Protein AF-A0A433QUR8-F1 (afdb_monomer_lite)

Secondary structure (DSSP, 8-state):
--HHHHHHHHHHHHHHHHSS---PEEEEPPTT--HHHHHHHHHHHHHHHHTT-SEEEEEEETTTEEEEEEEEE-TT-SSTT-EEEE-HHHHHHHTT-B-

Radius of gyration: 16.84 Å; chains: 1; bounding box: 30×44×46 Å

pLDDT: mean 84.96, std 17.4, range [42.81, 98.38]

Foldseek 3Di:
DPVVVVVVVVVVVVVVLVPPAPPWDKWAADPPDDLVRLQVQLVVLLCVVVVNQWDKDWADDPPRMITIWTFHADPPDPRRRHTPDTCGVVSCVVNVIGD

Structure (mmCIF, N/CA/C/O backbone):
data_AF-A0A433QUR8-F1
#
_entry.id   AF-A0A433QUR8-F1
#
loop_
_atom_site.group_PDB
_atom_site.id
_atom_site.type_symbol
_atom_site.label_atom_id
_atom_site.label_alt_id
_atom_site.label_comp_id
_atom_site.label_asym_id
_atom_site.label_entity_id
_atom_site.label_seq_id
_atom_site.pdbx_PDB_ins_code
_atom_site.Cartn_x
_atom_site.Cartn_y
_atom_site.Cartn_z
_atom_site.occupancy
_atom_site.B_iso_or_equiv
_atom_site.auth_seq_id
_atom_site.auth_comp_id
_atom_site.auth_asym_id
_atom_site.auth_atom_id
_atom_site.pdbx_PDB_model_num
ATOM 1 N N . MET A 1 1 ? -7.582 35.795 -30.419 1.00 49.16 1 MET A N 1
ATOM 2 C CA . MET A 1 1 ? -7.526 34.416 -29.882 1.00 49.16 1 MET A CA 1
ATOM 3 C C . MET A 1 1 ? -7.583 34.509 -28.366 1.00 49.16 1 MET A C 1
ATOM 5 O O . MET A 1 1 ? -6.743 35.200 -27.816 1.00 49.16 1 MET A O 1
ATOM 9 N N . ARG A 1 2 ? -8.615 33.959 -27.707 1.00 48.41 2 ARG A N 1
ATOM 10 C CA . ARG A 1 2 ? -8.801 34.060 -26.245 1.00 48.41 2 ARG A CA 1
ATOM 11 C C . ARG A 1 2 ? -7.825 33.095 -25.543 1.00 48.41 2 ARG A C 1
ATOM 13 O O . ARG A 1 2 ? -8.084 31.893 -25.579 1.00 48.41 2 ARG A O 1
ATOM 20 N N . PRO A 1 3 ? -6.731 33.576 -24.923 1.00 53.12 3 PRO A N 1
ATOM 21 C CA . PRO A 1 3 ? -5.704 32.712 -24.323 1.00 53.12 3 PRO A CA 1
ATOM 22 C C . PRO A 1 3 ? -6.237 31.891 -23.138 1.00 53.12 3 PRO A C 1
ATOM 24 O O . PRO A 1 3 ? -5.698 30.840 -22.812 1.00 53.12 3 PRO A O 1
ATOM 27 N N . THR A 1 4 ? -7.349 32.323 -22.542 1.00 56.50 4 THR A N 1
ATOM 28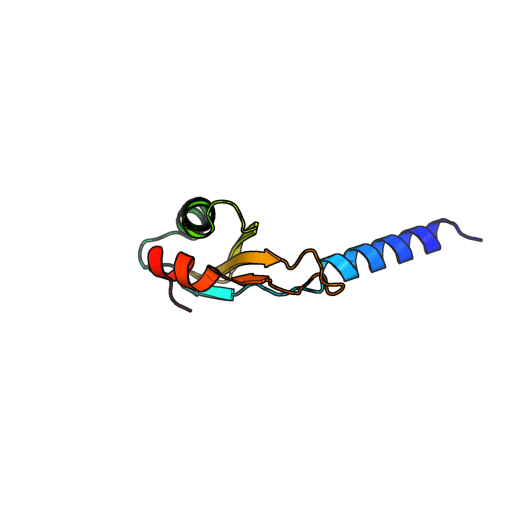 C CA . THR A 1 4 ? -8.044 31.637 -21.450 1.00 56.50 4 THR A CA 1
ATOM 29 C C . THR A 1 4 ? -8.645 30.294 -21.852 1.00 56.50 4 THR A C 1
ATOM 31 O O . THR A 1 4 ? -8.627 29.371 -21.051 1.00 56.50 4 THR A O 1
ATOM 34 N N . LEU A 1 5 ? -9.139 30.142 -23.085 1.00 54.16 5 LEU A N 1
ATOM 35 C CA . LEU A 1 5 ? -9.765 28.886 -23.517 1.00 54.16 5 LEU A CA 1
ATOM 36 C C . LEU A 1 5 ? -8.721 27.790 -23.775 1.00 54.16 5 LEU A C 1
ATOM 38 O O . LEU A 1 5 ? -8.943 26.642 -23.413 1.00 54.16 5 LEU A O 1
ATOM 42 N N . PHE A 1 6 ? -7.562 28.159 -24.329 1.00 57.56 6 PHE A N 1
ATOM 43 C CA . PHE A 1 6 ? -6.449 27.230 -24.541 1.00 57.56 6 PHE A CA 1
ATOM 44 C C . PHE A 1 6 ? -5.880 26.707 -23.219 1.00 57.56 6 PHE A C 1
ATOM 46 O O . PHE A 1 6 ? -5.674 25.506 -23.095 1.00 57.56 6 PHE A O 1
ATOM 53 N N . LEU A 1 7 ? -5.701 27.589 -22.228 1.00 55.31 7 LEU A N 1
ATOM 54 C CA . LEU A 1 7 ? -5.225 27.233 -20.886 1.00 55.31 7 LEU A CA 1
ATOM 55 C C . LEU A 1 7 ? -6.170 26.280 -20.143 1.00 55.31 7 LEU A C 1
ATOM 57 O O . LEU A 1 7 ? -5.713 25.375 -19.453 1.00 55.31 7 LEU A O 1
ATOM 61 N N . ILE A 1 8 ? -7.484 26.464 -20.288 1.00 59.44 8 ILE A N 1
ATOM 62 C CA . ILE A 1 8 ? -8.481 25.589 -19.655 1.00 59.44 8 ILE A CA 1
ATOM 63 C C . ILE A 1 8 ? -8.475 24.201 -20.310 1.00 59.44 8 ILE A C 1
ATOM 65 O O . ILE A 1 8 ? -8.523 23.194 -19.608 1.00 59.44 8 ILE A O 1
ATOM 69 N N . VAL A 1 9 ? -8.370 24.135 -21.641 1.00 59.19 9 VAL A N 1
ATOM 70 C CA . VAL A 1 9 ? -8.331 22.862 -22.379 1.00 59.19 9 VAL A CA 1
ATOM 71 C C . VAL A 1 9 ? -7.041 22.090 -22.094 1.00 59.19 9 VAL A C 1
ATOM 73 O O . VAL A 1 9 ? -7.108 20.877 -21.921 1.00 59.19 9 VAL A O 1
ATOM 76 N N . THR A 1 10 ? -5.891 22.763 -21.980 1.00 58.84 10 THR A N 1
ATOM 77 C CA . THR A 1 10 ? -4.630 22.106 -21.597 1.00 58.84 10 THR A CA 1
ATOM 78 C C . THR A 1 10 ? -4.605 21.662 -20.137 1.00 58.84 10 THR A C 1
ATOM 80 O O . THR A 1 10 ? -4.040 20.610 -19.849 1.00 58.84 10 THR A O 1
ATOM 83 N N . LEU A 1 11 ? -5.242 22.393 -19.213 1.00 53.53 11 LEU A N 1
ATOM 84 C CA . LEU A 1 11 ? -5.408 21.920 -17.833 1.00 53.53 11 LEU A CA 1
ATOM 85 C C . LEU A 1 11 ? -6.307 20.677 -17.757 1.00 53.53 11 LEU A C 1
ATOM 87 O O . LEU A 1 11 ? -5.979 19.741 -17.035 1.00 53.53 11 LEU A O 1
ATOM 91 N N . LEU A 1 12 ? -7.415 20.655 -18.507 1.00 51.38 12 LEU A N 1
ATOM 92 C CA . LEU A 1 12 ? -8.361 19.532 -18.548 1.00 51.38 12 LEU A CA 1
ATOM 93 C C . LEU A 1 12 ? -7.773 18.265 -19.188 1.00 51.38 12 LEU A C 1
ATOM 95 O O . LEU A 1 12 ? -8.123 17.154 -18.795 1.00 51.38 12 LEU A O 1
ATOM 99 N N . SER A 1 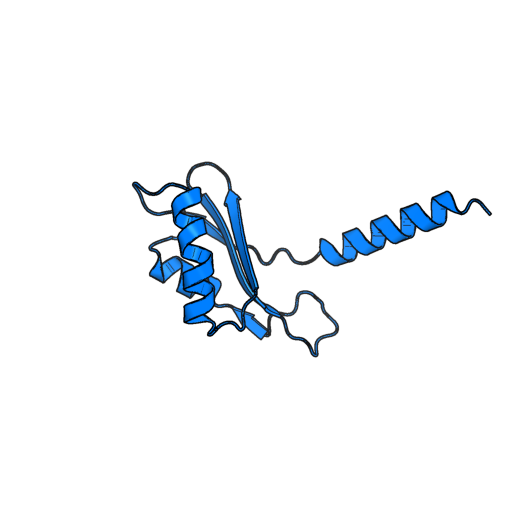13 ? -6.881 18.401 -20.170 1.00 49.25 13 SER A N 1
ATOM 100 C CA . SER A 1 13 ? -6.188 17.251 -20.759 1.00 49.25 13 SER A CA 1
ATOM 101 C C . SER A 1 13 ? -5.036 16.748 -19.886 1.00 49.25 13 SER A C 1
ATOM 103 O O . SER A 1 13 ? -4.827 15.537 -19.819 1.00 49.25 13 SER A O 1
ATOM 105 N N . LEU A 1 14 ? -4.343 17.630 -19.152 1.00 42.81 14 LEU A N 1
ATOM 106 C CA . LEU A 1 14 ? -3.376 17.208 -18.132 1.00 42.81 14 LEU A CA 1
ATOM 107 C C . LEU A 1 14 ? -4.058 16.443 -16.996 1.00 42.81 14 LEU A C 1
ATOM 109 O O . LEU A 1 14 ? -3.532 15.425 -16.557 1.00 42.81 14 LEU A O 1
ATOM 113 N N . THR A 1 15 ? -5.235 16.885 -16.541 1.00 47.28 15 THR A N 1
ATOM 114 C CA . THR A 1 15 ? -5.999 16.117 -15.553 1.00 47.28 15 THR A CA 1
ATOM 115 C C . THR A 1 15 ? -6.476 14.794 -16.146 1.00 47.28 15 THR A C 1
ATOM 117 O O . THR A 1 15 ? -6.302 13.773 -15.503 1.00 47.28 15 THR A O 1
ATOM 120 N N . ALA A 1 16 ? -6.952 14.732 -17.390 1.00 43.34 16 ALA A N 1
ATOM 121 C CA . ALA A 1 16 ? -7.329 13.453 -18.005 1.00 43.34 16 ALA A CA 1
ATOM 122 C C . ALA A 1 16 ? -6.170 12.430 -18.080 1.00 43.34 16 ALA A C 1
ATOM 124 O O . ALA A 1 16 ? -6.403 11.246 -17.839 1.00 43.34 16 ALA A O 1
ATOM 125 N N . LEU A 1 17 ? -4.926 12.867 -18.332 1.00 44.62 17 LEU A N 1
ATOM 126 C CA . LEU A 1 17 ? -3.747 11.984 -18.285 1.00 44.62 17 LEU A CA 1
ATOM 127 C C . LEU A 1 17 ? -3.438 11.458 -16.873 1.00 44.62 17 LEU A C 1
ATOM 129 O O . LEU A 1 17 ? -2.939 10.347 -16.734 1.00 44.62 17 LEU A O 1
ATOM 133 N N . VAL A 1 18 ? -3.746 12.231 -15.830 1.00 48.75 18 VAL A N 1
ATOM 134 C CA . VAL A 1 18 ? -3.550 11.835 -14.422 1.00 48.75 18 VAL A CA 1
ATOM 135 C C . VAL A 1 18 ? -4.721 10.975 -13.903 1.00 48.75 18 VAL A C 1
ATOM 137 O O . VAL A 1 18 ? -4.587 10.294 -12.892 1.00 48.75 18 VAL A O 1
ATOM 140 N N . TYR A 1 19 ? -5.865 10.955 -14.598 1.00 49.12 19 TYR A N 1
ATOM 141 C CA . TYR A 1 19 ? -7.103 10.292 -14.157 1.00 49.12 19 TYR A CA 1
ATOM 142 C C . TYR A 1 19 ? -7.365 8.907 -14.789 1.00 49.12 19 TYR A C 1
ATOM 144 O O . TYR A 1 19 ? -8.372 8.283 -14.462 1.00 49.12 19 TYR A O 1
ATOM 152 N N . GLY A 1 20 ? -6.496 8.407 -15.676 1.00 54.62 20 GLY A N 1
ATOM 153 C CA . GLY A 1 20 ? -6.750 7.167 -16.427 1.00 54.62 20 GLY A CA 1
ATOM 154 C C . GLY A 1 20 ? -6.446 5.851 -15.698 1.00 54.62 20 GLY A C 1
ATOM 155 O O . GLY A 1 20 ? -6.993 4.816 -16.069 1.00 54.62 20 GLY A O 1
ATOM 156 N N . CYS A 1 21 ? -5.599 5.865 -14.668 1.00 71.31 21 CYS A N 1
ATOM 157 C CA . CYS A 1 21 ? -5.102 4.635 -14.048 1.00 71.31 21 CYS A CA 1
ATOM 158 C C . CYS A 1 21 ? -5.870 4.317 -12.757 1.00 71.31 21 CYS A C 1
ATOM 160 O O . CYS A 1 21 ? -5.461 4.738 -11.674 1.00 71.31 21 CYS A O 1
ATOM 162 N N . ASP A 1 22 ? -6.978 3.570 -12.833 1.00 78.56 22 ASP A N 1
ATOM 163 C CA . ASP A 1 22 ? -7.605 3.022 -11.619 1.00 78.56 22 ASP A CA 1
ATOM 164 C C . ASP A 1 22 ? -6.958 1.691 -11.230 1.00 78.56 22 ASP A C 1
ATOM 166 O O . ASP A 1 22 ? -7.500 0.609 -11.423 1.00 78.56 22 ASP A O 1
ATOM 170 N N . LEU A 1 23 ? -5.748 1.798 -10.690 1.00 83.62 23 LEU A N 1
ATOM 171 C CA . LEU A 1 23 ? -4.962 0.677 -10.182 1.00 83.62 23 LEU A CA 1
ATOM 172 C C . LEU A 1 23 ? -5.340 0.293 -8.736 1.00 83.62 23 LEU A C 1
ATOM 174 O O . LEU A 1 23 ? -4.695 -0.541 -8.108 1.00 83.62 23 LEU A O 1
ATOM 178 N N . ARG A 1 24 ? -6.365 0.932 -8.168 1.00 88.94 24 ARG A N 1
ATOM 179 C CA . ARG A 1 24 ? -6.746 0.756 -6.768 1.00 88.94 24 ARG A CA 1
ATOM 180 C C . ARG A 1 24 ? -7.549 -0.523 -6.591 1.00 88.94 24 ARG A C 1
ATOM 182 O O . ARG A 1 24 ? -8.617 -0.683 -7.174 1.00 88.94 24 ARG A O 1
ATOM 189 N N . SER A 1 25 ? -7.091 -1.375 -5.686 1.00 91.88 25 SER A N 1
ATOM 190 C CA . SER A 1 25 ? -7.848 -2.536 -5.225 1.00 91.88 25 SER A CA 1
ATOM 191 C C . SER A 1 25 ? -8.586 -2.212 -3.932 1.00 91.88 25 SER A C 1
ATOM 193 O O . SER A 1 25 ? -8.056 -1.527 -3.057 1.00 91.88 25 SER A O 1
ATOM 195 N N . THR A 1 26 ? -9.822 -2.689 -3.798 1.00 95.94 26 THR A N 1
ATOM 196 C CA . THR A 1 26 ? -10.591 -2.545 -2.558 1.00 95.94 26 THR A CA 1
ATOM 197 C C . THR A 1 26 ? -10.283 -3.695 -1.609 1.00 95.94 26 THR A C 1
ATOM 199 O O . THR A 1 26 ? -10.287 -4.845 -2.023 1.00 95.94 26 THR A O 1
ATOM 202 N N . TYR A 1 27 ? -10.050 -3.375 -0.339 1.00 96.25 27 TYR A N 1
ATOM 203 C CA . TYR A 1 27 ? -9.849 -4.351 0.725 1.00 96.25 27 TYR A CA 1
ATOM 204 C C . TYR A 1 27 ? -10.684 -3.996 1.953 1.00 96.25 27 TYR A C 1
ATOM 206 O O . TYR A 1 27 ? -10.847 -2.827 2.302 1.00 96.25 27 TYR A O 1
ATOM 214 N N . THR A 1 28 ? -11.196 -5.017 2.624 1.00 97.00 28 THR A N 1
ATOM 215 C CA . THR A 1 28 ? -11.835 -4.952 3.936 1.00 97.00 28 THR A CA 1
ATOM 216 C C . THR A 1 28 ? -10.763 -5.034 5.019 1.00 97.00 28 THR A C 1
ATOM 218 O O . THR A 1 28 ? -9.979 -5.987 5.047 1.00 97.00 28 THR A O 1
ATOM 221 N N . ILE A 1 29 ? -10.728 -4.035 5.907 1.00 95.06 29 ILE A N 1
ATOM 222 C CA . ILE A 1 29 ? -9.743 -3.972 6.998 1.00 95.06 29 ILE A CA 1
ATOM 223 C C . ILE A 1 29 ? -10.107 -4.955 8.129 1.00 95.06 29 ILE A C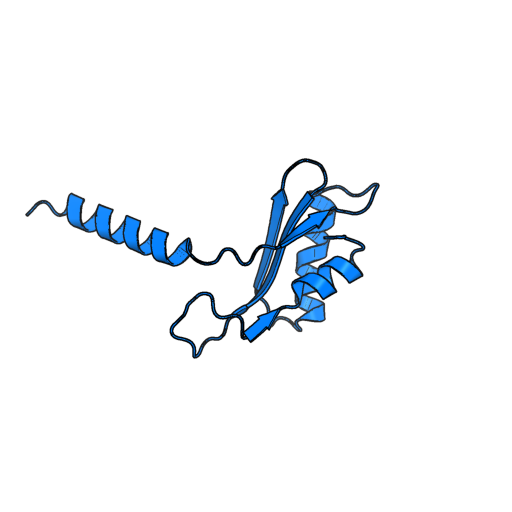 1
ATOM 225 O O . ILE A 1 29 ? -11.299 -5.192 8.362 1.00 95.06 29 ILE A O 1
ATOM 229 N N . PRO A 1 30 ? -9.119 -5.501 8.860 1.00 94.25 30 PRO A N 1
ATOM 230 C CA . PRO A 1 30 ? -9.343 -6.374 10.011 1.00 94.25 30 PRO A CA 1
ATOM 231 C C . PRO A 1 30 ? -10.343 -5.833 11.047 1.00 94.25 30 PRO A C 1
ATOM 233 O O . PRO A 1 30 ? -10.443 -4.631 11.313 1.00 94.25 30 PRO A O 1
ATOM 236 N N . SER A 1 31 ? -11.077 -6.746 11.691 1.00 89.62 31 SER A N 1
ATOM 237 C CA . SER A 1 31 ? -11.971 -6.388 12.799 1.00 89.62 31 SER A CA 1
ATOM 238 C C . SER A 1 31 ? -11.183 -5.764 13.955 1.00 89.62 31 SER A C 1
ATOM 240 O O . SER A 1 31 ? -10.103 -6.228 14.306 1.00 89.62 31 SER A O 1
ATOM 242 N N . GLY A 1 32 ? -11.736 -4.709 14.554 1.00 88.50 32 GLY A N 1
ATOM 243 C CA . GLY A 1 32 ? -11.068 -3.942 15.610 1.00 88.50 32 GLY A CA 1
ATOM 244 C C . GLY A 1 32 ? -10.075 -2.889 15.107 1.00 88.5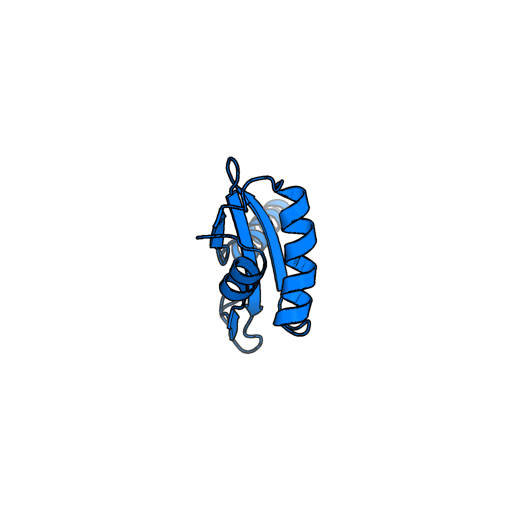0 32 GLY A C 1
ATOM 245 O O . GLY A 1 32 ? -9.670 -2.044 15.896 1.00 88.50 32 GLY A O 1
ATOM 246 N N . GLU A 1 33 ? -9.750 -2.866 13.812 1.00 92.62 33 GLU A N 1
ATOM 247 C CA . GLU A 1 33 ? -8.874 -1.853 13.223 1.00 92.62 33 GLU A CA 1
ATOM 248 C C . GLU A 1 33 ? -9.668 -0.665 12.653 1.00 92.62 33 GLU A C 1
ATOM 250 O O . GLU A 1 33 ? -10.827 -0.787 12.213 1.00 92.62 33 GLU A O 1
ATOM 255 N N . THR A 1 34 ? -9.058 0.520 12.697 1.00 94.38 34 THR A N 1
ATOM 256 C CA . THR A 1 34 ? -9.573 1.726 12.040 1.00 94.38 34 THR A CA 1
ATOM 257 C C . THR A 1 34 ? -8.935 1.887 10.661 1.00 94.38 34 THR A C 1
ATOM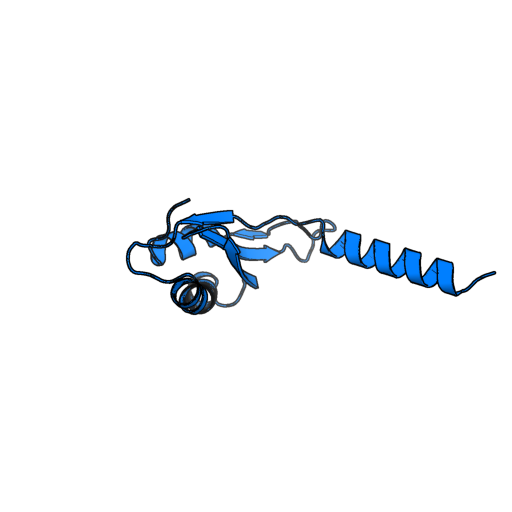 259 O O . THR A 1 34 ? -7.832 1.408 10.416 1.00 94.38 34 THR A O 1
ATOM 262 N N . GLN A 1 35 ? -9.614 2.576 9.740 1.00 93.81 35 GLN A N 1
ATOM 263 C CA . GLN A 1 35 ? -9.049 2.832 8.407 1.00 93.81 35 GLN A CA 1
ATOM 264 C C . GLN A 1 35 ? -7.728 3.610 8.497 1.00 93.81 35 GLN A C 1
ATOM 266 O O . GLN A 1 35 ? -6.782 3.306 7.779 1.00 93.81 35 GLN A O 1
ATOM 271 N N . THR A 1 36 ? -7.646 4.569 9.425 1.00 94.00 36 THR A N 1
ATOM 272 C CA . THR A 1 36 ? -6.435 5.351 9.687 1.00 94.00 36 THR A CA 1
ATOM 273 C C . THR A 1 36 ? -5.280 4.470 10.153 1.00 94.00 36 THR A C 1
ATOM 275 O O . THR A 1 36 ? -4.191 4.568 9.596 1.00 94.00 36 THR A O 1
ATOM 278 N N . ASP A 1 37 ? -5.510 3.585 11.125 1.00 95.31 37 ASP A N 1
ATOM 279 C CA . ASP A 1 37 ? -4.459 2.696 11.635 1.00 95.31 37 ASP A CA 1
ATOM 280 C C . ASP A 1 37 ? -3.977 1.721 10.559 1.00 95.31 37 ASP A C 1
ATOM 282 O O . ASP A 1 37 ? -2.772 1.514 10.417 1.00 95.31 37 ASP A O 1
ATOM 286 N N . PHE A 1 38 ? -4.901 1.188 9.755 1.00 96.38 38 PHE A N 1
ATOM 287 C CA . PHE A 1 38 ? -4.559 0.331 8.626 1.00 96.38 38 PHE A CA 1
ATOM 288 C C . PHE A 1 38 ? -3.688 1.073 7.601 1.00 96.38 38 PHE A C 1
ATOM 290 O O . PHE A 1 38 ? -2.616 0.594 7.236 1.00 96.38 38 PHE A O 1
ATOM 297 N N . CYS A 1 39 ? -4.095 2.272 7.169 1.00 95.69 39 CYS A N 1
ATOM 298 C CA . CYS A 1 39 ? -3.326 3.057 6.200 1.00 95.69 39 CYS A CA 1
ATOM 299 C C . CYS A 1 39 ? -1.950 3.483 6.734 1.00 95.69 39 CYS A C 1
ATOM 301 O O . CYS A 1 39 ? -0.982 3.489 5.973 1.00 95.69 39 CYS A O 1
ATOM 303 N N . ASN A 1 40 ? -1.837 3.772 8.036 1.00 96.44 40 ASN A N 1
ATOM 304 C CA . ASN A 1 40 ? -0.555 4.068 8.684 1.00 96.44 40 ASN A CA 1
ATOM 305 C C . ASN A 1 40 ? 0.416 2.875 8.641 1.00 96.44 40 ASN A C 1
ATOM 307 O O . ASN A 1 40 ? 1.627 3.086 8.636 1.00 96.44 40 ASN A O 1
ATOM 311 N N . LYS A 1 41 ? -0.094 1.637 8.603 1.00 97.50 41 LYS A N 1
ATOM 312 C CA . LYS A 1 41 ? 0.713 0.414 8.451 1.00 97.50 41 LYS A CA 1
ATOM 313 C C . LYS A 1 41 ? 0.9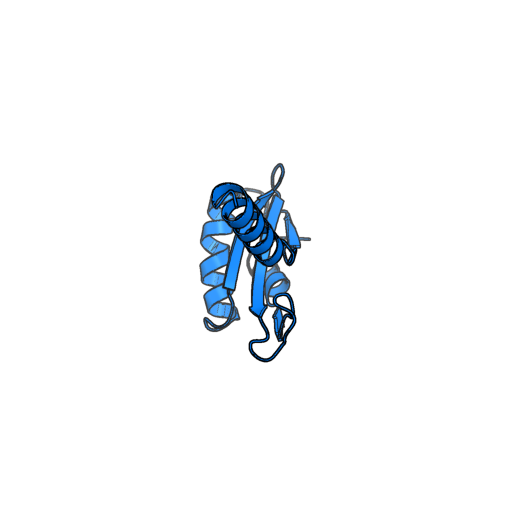77 0.056 6.989 1.00 97.50 41 LYS A C 1
ATOM 315 O O . LYS A 1 41 ? 2.049 -0.450 6.676 1.00 97.50 41 LYS A O 1
ATOM 320 N N . PHE A 1 42 ? 0.028 0.345 6.097 1.00 97.38 42 PHE A N 1
ATOM 321 C CA . PHE A 1 42 ? 0.101 -0.027 4.684 1.00 97.38 42 PHE A CA 1
ATOM 322 C C . PHE A 1 42 ? 1.323 0.558 3.966 1.00 97.38 42 PHE A C 1
ATOM 324 O O . PHE A 1 42 ? 2.006 -0.162 3.243 1.00 97.38 42 PHE A O 1
ATOM 331 N N . GLY A 1 43 ? 1.626 1.843 4.171 1.00 96.00 43 GLY A N 1
ATOM 332 C CA . GLY A 1 43 ? 2.769 2.493 3.515 1.00 96.00 43 GLY A CA 1
ATOM 333 C C . GLY A 1 43 ? 4.131 1.897 3.904 1.00 96.00 43 GLY A C 1
ATOM 334 O O . GLY A 1 43 ? 4.889 1.497 3.014 1.00 96.00 43 GLY A O 1
ATOM 335 N N . PRO A 1 44 ? 4.446 1.775 5.208 1.00 97.94 44 PRO A N 1
ATOM 336 C CA . PRO A 1 44 ? 5.656 1.098 5.669 1.00 97.94 44 PRO A CA 1
ATOM 337 C C . PRO A 1 44 ? 5.775 -0.345 5.168 1.00 97.94 44 PRO A C 1
ATOM 339 O O . PRO A 1 44 ? 6.829 -0.716 4.656 1.00 97.94 44 PRO A O 1
ATOM 342 N N . GLU A 1 45 ? 4.693 -1.125 5.231 1.00 98.31 45 GLU A N 1
ATOM 343 C CA . GLU A 1 45 ? 4.678 -2.512 4.747 1.00 98.31 45 GLU A CA 1
ATOM 344 C C . GLU A 1 45 ? 4.936 -2.580 3.232 1.00 98.31 45 GLU A C 1
ATOM 346 O O . GLU A 1 45 ? 5.758 -3.365 2.765 1.00 98.31 45 GLU A O 1
ATOM 351 N N . CYS A 1 46 ? 4.304 -1.701 2.446 1.00 98.25 46 CYS A N 1
ATOM 352 C CA . CYS A 1 46 ? 4.574 -1.584 1.014 1.00 98.25 46 CYS A CA 1
ATOM 353 C C . CYS A 1 46 ? 6.037 -1.220 0.735 1.00 98.25 46 CYS A C 1
ATOM 355 O O . CYS A 1 46 ? 6.664 -1.787 -0.165 1.00 98.25 46 CYS A O 1
ATOM 357 N N . THR A 1 47 ? 6.612 -0.303 1.515 1.00 97.88 47 THR A N 1
ATOM 358 C CA . THR A 1 47 ? 8.027 0.072 1.394 1.00 97.88 47 THR A CA 1
ATOM 359 C C . THR A 1 47 ? 8.939 -1.119 1.685 1.00 97.88 47 THR A C 1
ATOM 361 O O . THR A 1 47 ? 9.897 -1.344 0.944 1.00 97.88 47 THR A O 1
ATOM 364 N N . GLU A 1 48 ? 8.636 -1.901 2.720 1.00 98.38 48 GLU A N 1
ATOM 365 C CA . GLU A 1 48 ? 9.410 -3.080 3.108 1.00 98.38 48 GLU A CA 1
ATOM 366 C C . GLU A 1 48 ? 9.343 -4.180 2.040 1.00 98.38 48 GLU A C 1
ATOM 368 O O . GLU A 1 48 ? 10.378 -4.575 1.490 1.00 98.38 48 GLU A O 1
ATOM 373 N N . VAL A 1 49 ? 8.133 -4.608 1.672 1.00 98.00 49 VAL A N 1
ATOM 374 C CA . VAL A 1 49 ? 7.895 -5.685 0.697 1.00 98.00 49 VAL A CA 1
ATOM 375 C C . VAL A 1 49 ? 8.446 -5.315 -0.685 1.00 98.00 49 VAL A C 1
ATOM 377 O O . VAL A 1 49 ? 9.146 -6.110 -1.320 1.00 98.00 49 VAL A O 1
ATOM 380 N N . SER A 1 50 ? 8.218 -4.077 -1.141 1.00 97.81 50 SER A N 1
ATOM 381 C CA . SER A 1 50 ? 8.715 -3.609 -2.444 1.00 97.81 50 SER A CA 1
ATOM 382 C C . SER A 1 50 ? 10.194 -3.210 -2.440 1.00 97.81 50 SER A C 1
ATOM 384 O O . SER A 1 50 ? 10.758 -2.921 -3.502 1.00 97.81 50 SER A O 1
ATOM 386 N N . LYS A 1 51 ? 10.845 -3.170 -1.269 1.00 97.50 51 LYS A N 1
ATOM 387 C CA . LYS A 1 51 ? 12.206 -2.634 -1.082 1.00 97.50 51 LYS A CA 1
ATOM 388 C C . LYS A 1 51 ? 12.332 -1.188 -1.586 1.00 97.50 51 LYS A C 1
ATOM 390 O O . LYS A 1 51 ? 13.315 -0.838 -2.242 1.00 97.50 51 LYS A O 1
ATOM 395 N N . GLY A 1 52 ? 11.304 -0.377 -1.334 1.00 95.94 52 GLY A N 1
ATOM 396 C CA . GLY A 1 52 ? 11.211 1.030 -1.735 1.00 95.94 52 GLY A CA 1
ATOM 397 C C . GLY A 1 52 ? 11.055 1.266 -3.241 1.00 95.94 52 GLY A C 1
ATOM 398 O O . GLY A 1 52 ? 11.342 2.361 -3.720 1.00 95.94 52 GLY A O 1
ATOM 399 N N . LYS A 1 53 ? 10.665 0.245 -4.015 1.00 95.31 53 LYS A N 1
ATOM 400 C CA . LYS A 1 53 ? 10.487 0.362 -5.475 1.00 95.31 53 LYS A CA 1
ATOM 401 C C . LYS A 1 53 ? 9.070 0.742 -5.884 1.00 95.31 53 LYS A C 1
ATOM 403 O O . LYS A 1 53 ? 8.884 1.212 -7.009 1.00 95.31 53 LYS A O 1
ATOM 408 N N . ALA A 1 54 ? 8.096 0.482 -5.020 1.00 94.94 54 ALA A N 1
ATOM 409 C CA . ALA A 1 54 ? 6.702 0.785 -5.280 1.00 94.94 54 ALA A CA 1
ATOM 410 C C . ALA A 1 54 ? 6.363 2.232 -4.920 1.00 94.94 54 ALA A C 1
ATOM 412 O O . ALA A 1 54 ? 7.002 2.854 -4.079 1.00 94.94 54 ALA A O 1
ATOM 413 N N . THR A 1 55 ? 5.322 2.740 -5.565 1.00 92.12 55 THR A N 1
ATOM 414 C CA . THR A 1 55 ? 4.505 3.837 -5.059 1.00 92.12 55 THR A CA 1
ATOM 415 C C . THR A 1 55 ? 3.264 3.240 -4.414 1.00 92.12 55 THR A C 1
ATOM 417 O O . THR A 1 55 ? 2.685 2.283 -4.936 1.00 92.12 55 THR A O 1
ATOM 420 N N . GLU A 1 56 ? 2.841 3.832 -3.310 1.00 93.62 56 GLU A N 1
ATOM 421 C CA . GLU A 1 56 ? 1.695 3.410 -2.527 1.00 93.62 56 GLU A CA 1
ATOM 422 C C . GLU A 1 56 ? 0.575 4.451 -2.489 1.00 93.62 56 GLU A C 1
ATOM 424 O O . GLU A 1 56 ? 0.783 5.655 -2.658 1.00 93.62 56 GLU A O 1
ATOM 429 N N . LEU A 1 57 ? -0.630 3.967 -2.211 1.00 93.88 57 LEU A N 1
ATOM 430 C CA . LEU A 1 57 ? -1.755 4.777 -1.764 1.00 93.88 57 LEU A CA 1
ATOM 431 C C . LEU A 1 57 ? -2.614 3.943 -0.825 1.00 93.88 57 LEU A C 1
ATOM 433 O O . LEU A 1 57 ? -2.799 2.745 -1.041 1.00 93.88 57 LEU A O 1
ATOM 437 N N . CYS A 1 58 ? -3.192 4.605 0.170 1.00 94.50 58 CYS A N 1
ATOM 438 C CA . CYS A 1 58 ? -4.287 4.072 0.962 1.00 94.50 58 CYS A CA 1
ATOM 439 C C . CYS A 1 58 ? -5.354 5.153 1.131 1.00 94.50 58 CYS A C 1
ATOM 441 O O . CYS A 1 58 ? -5.094 6.225 1.672 1.00 94.50 58 CYS A O 1
ATOM 443 N N . GLU A 1 59 ? -6.547 4.880 0.615 1.00 92.94 59 GLU A N 1
ATOM 444 C CA . GLU A 1 59 ? -7.681 5.797 0.573 1.00 92.94 59 GLU A CA 1
ATOM 445 C C . GLU A 1 59 ? -8.878 5.157 1.283 1.00 92.94 59 GLU A C 1
ATOM 447 O O . GLU A 1 59 ? -9.203 3.989 1.059 1.00 92.94 59 GLU A O 1
ATOM 452 N N . ASN A 1 60 ? -9.572 5.920 2.129 1.00 92.62 60 ASN A N 1
ATOM 453 C CA . ASN A 1 60 ? -10.785 5.438 2.787 1.00 92.62 60 ASN A CA 1
ATOM 454 C C . ASN A 1 60 ? -11.853 5.086 1.747 1.00 92.62 60 ASN A C 1
ATOM 456 O O . ASN A 1 60 ? -12.190 5.894 0.883 1.00 92.62 60 ASN A O 1
ATOM 460 N N . TRP A 1 61 ? -12.448 3.901 1.875 1.00 90.31 61 TRP A N 1
ATOM 461 C CA . TRP A 1 61 ? -13.512 3.456 0.986 1.00 90.31 61 TRP A CA 1
ATOM 462 C C . TRP A 1 61 ? -14.661 2.863 1.787 1.00 90.31 61 TRP A C 1
ATOM 464 O O . TRP A 1 61 ? -14.475 1.890 2.500 1.00 90.31 61 TRP A O 1
ATOM 474 N N . ARG A 1 62 ? -15.876 3.412 1.668 1.00 91.38 62 ARG A N 1
ATOM 475 C CA . ARG A 1 62 ? -17.061 2.928 2.411 1.00 91.38 62 ARG A CA 1
ATOM 476 C C . ARG A 1 62 ? -16.766 2.700 3.912 1.00 91.38 62 ARG A C 1
ATOM 478 O O . ARG A 1 62 ? -15.801 3.211 4.478 1.00 91.38 62 ARG A O 1
ATOM 485 N N . THR A 1 63 ? -17.640 1.980 4.602 1.00 88.94 63 THR A N 1
ATOM 486 C CA . THR A 1 63 ? -17.420 1.585 5.995 1.00 88.94 63 THR A CA 1
ATOM 487 C C . THR A 1 63 ? -16.533 0.344 6.033 1.00 88.94 63 THR A C 1
ATOM 489 O O . THR A 1 63 ? -16.870 -0.656 5.407 1.00 88.94 63 THR A O 1
ATOM 492 N N . LYS A 1 64 ? -15.427 0.396 6.790 1.00 89.38 64 LYS A N 1
ATOM 493 C CA . LYS A 1 64 ? -14.491 -0.732 6.993 1.00 89.38 64 LYS A CA 1
ATOM 494 C C . LYS A 1 64 ? -13.802 -1.256 5.724 1.00 89.38 64 LYS A C 1
ATOM 496 O O . LYS A 1 64 ? -13.217 -2.333 5.759 1.00 89.38 64 LYS A O 1
ATOM 501 N N . GLN A 1 65 ? -13.809 -0.495 4.634 1.00 95.06 65 GLN A N 1
ATOM 502 C CA . GLN A 1 65 ? -13.016 -0.814 3.452 1.00 95.06 65 GLN A CA 1
ATOM 503 C C . GLN A 1 65 ? -12.010 0.307 3.160 1.00 95.06 65 GLN A C 1
ATOM 505 O O . GLN A 1 65 ? -12.106 1.424 3.676 1.00 95.06 65 GLN A O 1
ATOM 510 N N . VAL A 1 66 ? -11.005 -0.006 2.360 1.00 95.38 66 VAL A N 1
ATOM 511 C CA . VAL A 1 66 ? -10.018 0.939 1.840 1.00 95.38 66 VAL A CA 1
ATOM 512 C C . VAL A 1 66 ? -9.746 0.609 0.381 1.00 95.38 66 VAL A C 1
ATOM 514 O O . VAL A 1 66 ? -9.887 -0.538 -0.041 1.00 95.38 66 VAL A O 1
ATOM 517 N N . LYS A 1 67 ? -9.374 1.617 -0.398 1.00 95.69 67 LYS A N 1
ATOM 518 C CA . LYS A 1 67 ? -8.772 1.462 -1.717 1.00 95.69 67 LYS A CA 1
ATOM 519 C C . LYS A 1 67 ? -7.267 1.616 -1.565 1.00 95.69 67 LYS A C 1
ATOM 521 O O . LYS A 1 67 ? -6.808 2.646 -1.082 1.00 95.69 67 LYS A O 1
ATOM 526 N N . VAL A 1 68 ? -6.511 0.607 -1.972 1.00 95.44 68 VAL A N 1
ATOM 527 C CA . VAL A 1 68 ? -5.054 0.585 -1.840 1.00 95.44 68 VAL A CA 1
ATOM 528 C C . VAL A 1 68 ? -4.375 0.175 -3.136 1.00 95.44 68 VAL A C 1
ATOM 530 O O . VAL A 1 68 ? -4.953 -0.553 -3.945 1.00 95.44 68 VAL A O 1
ATOM 533 N N . TYR A 1 69 ? -3.139 0.630 -3.310 1.00 95.44 69 TYR A N 1
ATOM 534 C CA . TYR A 1 69 ? -2.199 0.050 -4.262 1.00 95.44 69 TYR A CA 1
ATOM 535 C C . TYR A 1 69 ? -0.775 0.129 -3.713 1.00 95.44 69 TYR A C 1
ATOM 537 O O . TYR A 1 69 ? -0.454 1.027 -2.937 1.00 95.44 69 TYR A O 1
ATOM 545 N N . CYS A 1 70 ? 0.075 -0.794 -4.147 1.00 96.69 70 CYS A N 1
ATOM 546 C CA . CYS A 1 70 ? 1.514 -0.826 -3.912 1.00 96.69 70 CYS A CA 1
ATOM 547 C C . CYS A 1 70 ? 2.191 -1.301 -5.205 1.00 96.69 70 CYS A C 1
ATOM 549 O O . CYS A 1 70 ? 2.424 -2.497 -5.387 1.00 96.69 70 CYS A O 1
ATOM 551 N N . HIS A 1 71 ? 2.429 -0.385 -6.148 1.00 95.31 71 HIS A N 1
ATOM 552 C CA . HIS A 1 71 ? 2.795 -0.717 -7.532 1.00 95.31 71 HIS A CA 1
ATOM 553 C C . HIS A 1 71 ? 4.097 -0.062 -7.975 1.00 95.31 71 HIS A C 1
ATOM 555 O O . HIS A 1 71 ? 4.385 1.084 -7.637 1.00 95.31 71 HIS A O 1
ATOM 561 N N . GLN A 1 72 ? 4.841 -0.754 -8.830 1.00 94.56 72 GLN A N 1
ATOM 562 C CA . GLN A 1 72 ? 5.922 -0.177 -9.618 1.00 94.56 72 GLN A CA 1
ATOM 563 C C . GLN A 1 72 ? 5.455 -0.023 -11.065 1.00 94.56 72 GLN A C 1
ATOM 565 O O . GLN A 1 72 ? 5.204 -1.012 -11.749 1.00 94.56 72 GLN A O 1
ATOM 570 N N . LEU A 1 73 ? 5.386 1.217 -11.547 1.00 91.31 73 LEU A N 1
ATOM 571 C CA . LEU A 1 73 ? 5.068 1.500 -12.946 1.00 91.31 73 LEU A CA 1
ATOM 572 C C . LEU A 1 73 ? 6.245 1.168 -13.872 1.00 91.31 73 LEU A C 1
ATOM 574 O O . LEU A 1 73 ? 7.420 1.342 -13.517 1.00 91.31 73 LEU A O 1
ATOM 578 N N . ASN A 1 74 ? 5.920 0.718 -15.080 1.00 92.31 74 ASN A N 1
ATOM 579 C CA . ASN A 1 74 ? 6.883 0.432 -16.129 1.00 92.31 74 ASN A CA 1
ATOM 580 C C . ASN A 1 74 ? 7.370 1.731 -16.786 1.00 92.31 74 ASN A C 1
ATOM 582 O O . ASN A 1 74 ? 6.739 2.287 -17.680 1.00 92.31 74 ASN A O 1
ATOM 586 N N . LYS A 1 75 ? 8.548 2.202 -16.366 1.00 86.75 75 LYS A N 1
ATOM 587 C CA . LYS A 1 75 ? 9.136 3.471 -16.831 1.00 86.75 75 LYS A CA 1
ATOM 588 C C . LYS A 1 75 ? 9.495 3.501 -18.320 1.00 86.75 75 LYS A C 1
ATOM 590 O O . LYS A 1 75 ? 9.753 4.581 -18.840 1.00 86.75 75 LYS A O 1
ATOM 595 N N . THR A 1 76 ? 9.575 2.349 -18.987 1.00 91.25 76 THR A N 1
ATOM 596 C CA . THR A 1 76 ? 9.878 2.280 -20.426 1.00 91.25 76 THR A CA 1
ATOM 597 C C . THR A 1 76 ? 8.624 2.172 -21.290 1.00 91.25 76 THR A C 1
ATOM 599 O O . THR A 1 76 ? 8.740 2.181 -22.514 1.00 91.25 76 THR A O 1
ATOM 602 N N . SER A 1 77 ? 7.443 2.051 -20.679 1.00 89.44 77 SER A N 1
ATOM 603 C CA . SER A 1 77 ? 6.174 1.985 -21.395 1.00 89.44 77 SER A CA 1
ATOM 604 C C . SER A 1 77 ? 5.682 3.377 -21.778 1.00 89.44 77 SER A C 1
ATOM 606 O O . SER A 1 77 ? 5.862 4.344 -21.040 1.00 89.44 77 SER A O 1
ATOM 608 N N . SER A 1 78 ? 5.045 3.482 -22.944 1.00 86.56 78 SER A N 1
ATOM 609 C CA . SER A 1 78 ? 4.302 4.684 -23.336 1.00 86.56 78 SER A CA 1
ATOM 610 C C . SER A 1 78 ? 2.926 4.768 -22.668 1.00 86.56 78 SER A C 1
ATOM 612 O O . SER A 1 78 ? 2.285 5.814 -22.746 1.00 86.56 78 SER A O 1
ATOM 614 N N . ASP A 1 79 ? 2.463 3.675 -22.052 1.00 85.19 79 ASP A N 1
ATOM 615 C CA . ASP A 1 79 ? 1.243 3.646 -21.251 1.00 85.19 79 ASP A CA 1
ATOM 616 C C . ASP A 1 79 ? 1.574 4.043 -19.797 1.00 85.19 79 ASP A C 1
ATOM 618 O O . ASP A 1 79 ? 2.309 3.319 -19.119 1.00 85.19 79 ASP A O 1
ATOM 622 N N . PRO A 1 80 ? 1.052 5.180 -19.295 1.00 78.62 80 PRO A N 1
ATOM 623 C CA . PRO A 1 80 ? 1.308 5.637 -17.929 1.00 78.62 80 PRO A CA 1
ATOM 624 C C . PRO A 1 80 ? 0.718 4.714 -16.850 1.00 78.62 80 PRO A C 1
ATOM 626 O O . PRO A 1 80 ? 1.065 4.867 -15.679 1.00 78.62 80 PRO A O 1
ATOM 629 N N . CYS A 1 81 ? -0.162 3.780 -17.223 1.00 83.50 81 CYS A N 1
ATOM 630 C CA . CYS A 1 81 ? -0.797 2.823 -16.322 1.00 83.50 81 CYS A CA 1
ATOM 631 C C . CYS A 1 81 ? -0.150 1.433 -16.356 1.00 83.50 81 CYS A C 1
ATOM 633 O O . CYS A 1 81 ? -0.602 0.551 -15.626 1.00 83.50 81 CYS A O 1
ATOM 635 N N . ASP A 1 82 ? 0.879 1.218 -17.181 1.00 89.69 82 ASP A N 1
ATOM 636 C CA . ASP A 1 82 ? 1.543 -0.078 -17.280 1.00 89.69 82 ASP A CA 1
ATOM 637 C C . ASP A 1 82 ? 2.292 -0.402 -15.981 1.00 89.69 82 ASP A C 1
ATOM 639 O O . ASP A 1 82 ? 3.188 0.330 -15.544 1.00 89.69 82 ASP A O 1
ATOM 643 N N . VAL A 1 83 ? 1.909 -1.505 -15.342 1.00 92.38 83 VAL A N 1
ATOM 644 C CA . VAL A 1 83 ? 2.456 -1.945 -14.058 1.00 92.38 83 VAL A CA 1
ATOM 645 C C . VAL A 1 83 ? 3.535 -2.988 -14.313 1.00 92.38 83 VAL A C 1
ATOM 647 O O . VAL A 1 83 ? 3.261 -4.094 -14.768 1.00 92.38 83 VAL A O 1
ATOM 650 N N . ALA A 1 84 ? 4.775 -2.655 -13.961 1.00 94.75 84 ALA A N 1
ATOM 651 C CA . ALA A 1 84 ? 5.892 -3.592 -14.007 1.00 94.75 84 ALA A CA 1
ATOM 652 C C . ALA A 1 84 ? 5.827 -4.624 -12.870 1.00 94.75 84 ALA A C 1
ATOM 654 O O . ALA A 1 84 ? 6.265 -5.763 -13.042 1.00 94.75 84 ALA A O 1
ATOM 655 N N . HIS A 1 85 ? 5.321 -4.225 -11.700 1.00 96.25 85 HIS A N 1
ATOM 656 C CA . HIS A 1 85 ? 5.124 -5.132 -10.572 1.00 96.25 85 HIS A CA 1
ATOM 657 C C . HIS A 1 85 ? 4.059 -4.619 -9.597 1.00 96.25 85 HIS A C 1
ATOM 659 O O . HIS A 1 85 ? 3.976 -3.416 -9.345 1.00 96.25 85 HIS A O 1
ATOM 665 N N . ASP A 1 86 ? 3.286 -5.540 -9.027 1.00 95.94 86 ASP A N 1
ATOM 666 C CA . ASP A 1 86 ? 2.205 -5.273 -8.078 1.00 95.94 86 ASP A CA 1
ATOM 667 C C . ASP A 1 86 ? 2.414 -6.109 -6.806 1.00 95.94 86 ASP A C 1
ATOM 669 O O . ASP A 1 86 ? 2.460 -7.337 -6.872 1.00 95.94 86 ASP A O 1
ATOM 673 N N . TRP A 1 87 ? 2.539 -5.438 -5.657 1.00 97.56 87 TRP A N 1
ATOM 674 C CA . TRP A 1 87 ? 2.650 -6.060 -4.329 1.00 97.56 87 TRP A CA 1
ATOM 675 C C . TRP A 1 87 ? 1.392 -5.868 -3.472 1.00 97.56 87 TRP A C 1
ATOM 677 O O . TRP A 1 87 ? 1.365 -6.267 -2.309 1.00 97.56 87 TRP A O 1
ATOM 687 N N . THR A 1 88 ? 0.337 -5.252 -4.001 1.00 96.88 88 THR A N 1
ATOM 688 C CA . THR A 1 88 ? -0.837 -4.813 -3.232 1.00 96.88 88 THR A CA 1
ATOM 689 C C . THR A 1 88 ? -1.485 -5.957 -2.464 1.00 96.88 88 THR A C 1
ATOM 691 O O . THR A 1 88 ? -1.800 -5.804 -1.286 1.00 96.88 88 THR A O 1
ATOM 694 N N . ALA A 1 89 ? -1.664 -7.113 -3.109 1.00 96.50 89 ALA A N 1
ATOM 695 C CA . ALA A 1 89 ? -2.268 -8.284 -2.478 1.00 96.50 89 ALA A CA 1
ATOM 696 C C . ALA A 1 89 ? -1.385 -8.897 -1.384 1.00 96.50 89 ALA A C 1
ATOM 698 O O . ALA A 1 89 ? -1.902 -9.370 -0.373 1.00 96.50 89 ALA A O 1
ATOM 699 N N . GLU A 1 90 ? -0.065 -8.874 -1.565 1.00 97.75 90 GLU A N 1
ATOM 700 C CA . GLU A 1 90 ? 0.891 -9.357 -0.567 1.00 97.75 90 GLU A CA 1
ATOM 701 C C . GLU A 1 90 ? 0.872 -8.462 0.674 1.00 97.75 90 GLU A C 1
ATOM 703 O O . GLU A 1 90 ? 0.638 -8.951 1.778 1.00 97.75 90 GLU A O 1
ATOM 708 N N . VAL A 1 91 ? 0.996 -7.147 0.479 1.00 97.81 91 VAL A N 1
ATOM 709 C CA . VAL A 1 91 ? 0.933 -6.141 1.551 1.00 97.81 91 VAL A CA 1
ATOM 710 C C . VAL A 1 91 ? -0.395 -6.235 2.304 1.00 97.81 91 VAL A C 1
ATOM 712 O O . VAL A 1 91 ? -0.418 -6.313 3.532 1.00 97.81 91 VAL A O 1
ATOM 715 N N . ALA A 1 92 ? -1.520 -6.286 1.584 1.00 96.31 92 ALA A N 1
ATOM 716 C CA . ALA A 1 92 ? -2.836 -6.397 2.204 1.00 96.31 92 ALA A CA 1
ATOM 717 C C . ALA A 1 92 ? -2.977 -7.688 3.027 1.00 96.31 92 ALA A C 1
ATOM 719 O O . ALA A 1 92 ? -3.486 -7.647 4.148 1.00 96.31 92 ALA A O 1
ATOM 720 N N . LYS A 1 93 ? -2.478 -8.818 2.511 1.00 96.31 93 LYS A N 1
ATOM 721 C CA . LYS A 1 93 ? -2.491 -10.104 3.216 1.00 96.31 93 LYS A CA 1
ATOM 722 C C . LYS A 1 93 ? -1.622 -10.084 4.475 1.00 96.31 93 LYS A C 1
ATOM 724 O O . LYS A 1 93 ? -2.067 -10.602 5.498 1.00 96.31 93 LYS A O 1
ATOM 729 N N . ASN A 1 94 ? -0.428 -9.489 4.429 1.00 97.38 94 ASN A N 1
ATOM 730 C CA . ASN A 1 94 ? 0.458 -9.368 5.596 1.00 97.38 94 ASN A CA 1
ATOM 731 C C . ASN A 1 94 ? -0.202 -8.573 6.729 1.00 97.38 94 ASN A C 1
ATOM 733 O O . ASN A 1 94 ? -0.048 -8.905 7.903 1.00 97.38 94 ASN A O 1
ATOM 737 N N . LEU A 1 95 ? -1.018 -7.582 6.368 1.00 96.62 95 LEU A N 1
ATOM 738 C CA . LEU A 1 95 ? -1.800 -6.776 7.305 1.00 96.62 95 LEU A CA 1
ATOM 739 C C . LEU A 1 95 ? -3.156 -7.398 7.676 1.00 96.62 95 LEU A C 1
ATOM 741 O O . LEU A 1 95 ? -3.928 -6.794 8.415 1.00 96.62 95 LEU A O 1
ATOM 745 N N . GLY A 1 96 ? -3.466 -8.600 7.184 1.00 96.19 96 GLY A N 1
ATOM 746 C CA . GLY A 1 96 ? -4.707 -9.316 7.489 1.00 96.19 96 GLY A CA 1
ATOM 747 C C . GLY A 1 96 ? -5.958 -8.768 6.794 1.00 96.19 96 GLY A C 1
ATOM 748 O O . GLY A 1 96 ? -7.070 -9.147 7.165 1.00 96.19 96 GLY A O 1
ATOM 749 N N . ALA A 1 97 ? -5.807 -7.889 5.803 1.00 95.44 97 ALA A N 1
ATOM 750 C CA . ALA A 1 97 ? -6.920 -7.398 5.005 1.00 95.44 97 ALA A CA 1
ATOM 751 C C . ALA A 1 97 ? -7.353 -8.418 3.943 1.00 95.44 97 ALA A C 1
ATOM 753 O O . ALA A 1 97 ? -6.569 -9.238 3.463 1.00 95.44 97 ALA A O 1
ATOM 754 N N . THR A 1 98 ? -8.629 -8.357 3.568 1.00 94.62 98 THR A N 1
ATOM 755 C CA . THR A 1 98 ? -9.257 -9.299 2.624 1.00 94.62 98 THR A CA 1
ATOM 756 C C . THR A 1 98 ? -9.923 -8.542 1.483 1.00 94.62 98 THR A C 1
ATOM 758 O O . THR A 1 98 ? -10.510 -7.492 1.725 1.00 94.62 98 THR A O 1
ATOM 761 N N . ASN A 1 99 ? -9.781 -9.029 0.249 1.00 87.00 99 ASN A N 1
ATOM 762 C CA . ASN A 1 99 ? -10.434 -8.454 -0.935 1.00 87.00 99 ASN A CA 1
ATOM 763 C C . ASN A 1 99 ? -11.869 -8.981 -1.038 1.00 87.00 99 ASN A C 1
ATOM 765 O O . ASN A 1 99 ? -12.016 -10.225 -0.978 1.00 87.00 99 ASN A O 1
#

Organism: NCBI:txid994334

Sequence (99 aa):
MRPTLFLIVTLLSLTALVYGCDLRSTYTIPSGETQTDFCNKFGPECTEVSKGKATELCENWRTKQVKVYCHQLNKTSSDPCDVAHDWTAEVAKNLGATN